Protein AF-A0A0D2MVU2-F1 (afdb_monomer_lite)

Radius of gyration: 25.1 Å; chains: 1; bounding box: 43×48×65 Å

pLDDT: mean 81.67, std 19.78, range [35.0, 97.88]

Sequence (110 aa):
MGLVVFYSLTPNGEIDLTSLHASCPTLKGEKWSATKWIHVSGFRQNADHQKAKWKGCADQNEYCGAWAATGECEKNPGYMRLNCRLACKLCSPAAAGAVAGAPSEPSKEL

Secondary structure (DSSP, 8-state):
-------SB-TTS-B-GGG---PPP-SSS----------SS-TTSTTTHHHHS-SSS-BSSTTHHHHHHTTHHHHSHHHHHHHBTTTTTS--GGGGS-----PPPP----

Organism: NCBI:txid145388

Structure (mmCIF, N/CA/C/O backbone):
data_AF-A0A0D2MVU2-F1
#
_entry.id   AF-A0A0D2MVU2-F1
#
loop_
_atom_site.group_PDB
_atom_site.id
_atom_site.type_symbol
_atom_site.label_atom_id
_atom_site.label_alt_id
_atom_site.label_comp_id
_atom_site.label_asym_id
_atom_site.label_entity_id
_atom_site.label_seq_id
_atom_site.pdbx_PDB_ins_code
_atom_site.Cartn_x
_atom_site.Cartn_y
_atom_site.Cartn_z
_atom_site.occupancy
_atom_site.B_iso_or_equiv
_atom_site.auth_seq_id
_atom_site.auth_comp_id
_atom_site.auth_asym_id
_atom_site.auth_atom_id
_atom_site.pdbx_PDB_model_num
ATOM 1 N N . MET A 1 1 ? -20.239 14.941 14.935 1.00 76.81 1 MET A N 1
ATOM 2 C CA . MET A 1 1 ? -19.365 13.935 14.296 1.00 76.81 1 MET A CA 1
ATOM 3 C C . MET A 1 1 ? -18.098 14.653 13.854 1.00 76.81 1 MET A C 1
ATOM 5 O O . MET A 1 1 ? -18.221 15.589 13.078 1.00 76.81 1 MET A O 1
ATOM 9 N N . GLY A 1 2 ? -16.930 14.318 14.403 1.00 89.94 2 GLY A N 1
ATOM 10 C CA . GLY A 1 2 ? -15.652 14.937 14.020 1.00 89.94 2 GLY A CA 1
ATOM 11 C C . GLY A 1 2 ? -14.785 13.958 13.231 1.00 89.94 2 GLY A C 1
ATOM 12 O O . GLY A 1 2 ? -14.874 12.754 13.466 1.00 89.94 2 GLY A O 1
ATOM 13 N N . LEU A 1 3 ? -13.962 14.469 12.313 1.00 95.06 3 LEU A N 1
ATOM 14 C CA . LEU A 1 3 ? -12.931 13.701 11.615 1.00 95.06 3 LEU A CA 1
ATOM 15 C C . LEU A 1 3 ? -11.562 14.121 12.155 1.00 95.06 3 LEU A C 1
ATOM 17 O O . LEU A 1 3 ? -11.262 15.310 12.212 1.00 95.06 3 LEU A O 1
ATOM 21 N N . VAL A 1 4 ? -10.736 13.144 12.515 1.00 96.06 4 VAL A N 1
ATOM 22 C CA . VAL A 1 4 ? -9.320 13.351 12.825 1.00 96.06 4 VAL A CA 1
ATOM 23 C C . VAL A 1 4 ? -8.516 12.684 11.718 1.00 96.06 4 VAL A C 1
ATOM 25 O O . VAL A 1 4 ? -8.726 11.506 11.433 1.00 96.06 4 VAL A O 1
ATOM 28 N N . VAL A 1 5 ? -7.618 13.442 11.090 1.00 96.38 5 VAL A N 1
ATOM 29 C CA . VAL A 1 5 ? -6.652 12.932 10.112 1.00 96.38 5 VAL A CA 1
ATOM 30 C C . VAL A 1 5 ? -5.264 13.051 10.729 1.00 96.38 5 VAL A C 1
ATOM 32 O O . VAL A 1 5 ? -4.896 14.119 11.209 1.00 96.38 5 VAL A O 1
ATOM 35 N N . PHE A 1 6 ? -4.508 11.960 10.715 1.00 96.62 6 PHE A N 1
ATOM 36 C CA . PHE A 1 6 ? -3.106 11.912 11.122 1.00 96.62 6 PHE A CA 1
ATOM 37 C C . PHE A 1 6 ? -2.325 11.083 10.096 1.00 96.62 6 PHE A C 1
ATOM 39 O O . PHE A 1 6 ? -2.909 10.265 9.380 1.00 96.62 6 PHE A O 1
ATOM 46 N N . TYR A 1 7 ? -1.015 11.300 10.009 1.00 97.25 7 TYR A N 1
ATOM 47 C CA . TYR A 1 7 ? -0.137 10.598 9.073 1.00 97.25 7 TYR A CA 1
ATOM 48 C C . TYR A 1 7 ? 0.762 9.645 9.844 1.00 97.25 7 TYR A C 1
ATOM 50 O O . TYR A 1 7 ? 1.400 10.055 10.793 1.00 97.25 7 TYR A O 1
ATOM 58 N N . SER A 1 8 ? 0.850 8.381 9.437 1.00 96.44 8 SER A N 1
ATOM 59 C CA . SER A 1 8 ? 1.770 7.423 10.077 1.00 96.44 8 SER A CA 1
ATOM 60 C C . SER A 1 8 ? 3.198 7.491 9.526 1.00 96.44 8 SER A C 1
ATOM 62 O O . SER A 1 8 ? 4.074 6.775 10.007 1.00 96.44 8 SER A O 1
ATOM 64 N N . LEU A 1 9 ? 3.419 8.304 8.490 1.00 96.50 9 LEU A N 1
ATOM 65 C CA . LEU A 1 9 ? 4.685 8.435 7.781 1.00 96.50 9 LEU A CA 1
ATOM 66 C C . LEU A 1 9 ? 5.092 9.908 7.703 1.00 96.50 9 LEU A C 1
ATOM 68 O O . LEU A 1 9 ? 4.239 10.779 7.515 1.00 96.50 9 LEU A O 1
ATOM 72 N N . THR A 1 10 ? 6.394 10.170 7.775 1.00 95.38 10 THR A N 1
ATOM 73 C CA . THR A 1 10 ? 6.971 11.480 7.458 1.00 95.38 10 THR A CA 1
ATOM 74 C C . THR A 1 10 ? 6.880 11.757 5.948 1.00 95.38 10 THR A C 1
ATOM 76 O O . THR A 1 10 ? 6.666 10.830 5.160 1.00 95.38 10 THR A O 1
ATOM 79 N N . PRO A 1 11 ? 7.102 13.005 5.489 1.00 95.25 11 PRO A N 1
ATOM 80 C CA . PRO A 1 11 ? 7.171 13.310 4.056 1.00 95.25 11 PRO A CA 1
ATOM 81 C C . PRO A 1 11 ? 8.228 12.496 3.290 1.00 95.25 11 PRO A C 1
ATOM 83 O O . PRO A 1 11 ? 8.099 12.314 2.084 1.00 95.25 11 PRO A O 1
ATOM 86 N N . ASN A 1 12 ? 9.242 11.976 3.993 1.00 94.56 12 ASN A N 1
ATOM 87 C CA . ASN A 1 12 ? 10.293 11.129 3.428 1.00 94.56 12 ASN A CA 1
ATOM 88 C C . ASN A 1 12 ? 9.891 9.643 3.341 1.00 94.56 12 ASN A C 1
ATOM 90 O O . ASN A 1 12 ? 10.649 8.835 2.813 1.00 94.56 12 ASN A O 1
ATOM 94 N N . GLY A 1 13 ? 8.715 9.267 3.857 1.00 92.38 13 GLY A N 1
ATOM 95 C CA . GLY A 1 13 ? 8.220 7.889 3.861 1.00 92.38 13 GLY A CA 1
ATOM 96 C C . GLY A 1 13 ? 8.713 7.030 5.030 1.00 92.38 13 GLY A C 1
ATOM 97 O O . GLY A 1 13 ? 8.468 5.825 5.035 1.00 92.38 13 GLY A O 1
ATOM 98 N N . GLU A 1 14 ? 9.378 7.622 6.022 1.00 95.19 14 GLU A N 1
ATOM 99 C CA . GLU A 1 14 ? 9.787 6.925 7.247 1.00 95.19 14 GLU A CA 1
ATOM 100 C C . GLU A 1 14 ? 8.627 6.838 8.242 1.00 95.19 14 GLU A C 1
ATOM 102 O O . GLU A 1 14 ? 7.777 7.727 8.281 1.00 95.19 14 GLU A O 1
ATOM 107 N N . ILE A 1 15 ? 8.593 5.783 9.065 1.00 95.75 15 ILE A N 1
ATOM 108 C CA . ILE A 1 15 ? 7.583 5.629 10.121 1.00 95.75 15 ILE A CA 1
ATOM 109 C C . ILE A 1 15 ? 7.729 6.768 11.128 1.00 95.75 15 ILE A C 1
ATOM 111 O O . ILE A 1 15 ? 8.782 6.941 11.739 1.00 95.75 15 ILE A O 1
ATOM 115 N N . ASP A 1 16 ? 6.644 7.504 11.338 1.00 96.94 16 ASP A N 1
ATOM 116 C CA . ASP A 1 16 ? 6.596 8.563 12.333 1.00 96.94 16 ASP A CA 1
ATOM 117 C C . ASP A 1 16 ? 6.172 8.006 13.701 1.00 96.94 16 ASP A C 1
ATOM 119 O O . ASP A 1 16 ? 4.996 7.732 13.953 1.00 96.94 16 ASP A O 1
ATOM 123 N N . LEU A 1 17 ? 7.141 7.857 14.609 1.00 96.62 17 LEU A N 1
ATOM 124 C CA . LEU A 1 17 ? 6.902 7.383 15.977 1.00 96.62 17 LEU A CA 1
ATOM 125 C C . LEU A 1 17 ? 6.072 8.368 16.816 1.00 96.62 17 LEU A C 1
ATOM 127 O O . LEU A 1 17 ? 5.454 7.954 17.798 1.00 96.62 17 LEU A O 1
ATOM 131 N N . THR A 1 18 ? 6.021 9.652 16.439 1.00 96.62 18 THR A N 1
ATOM 132 C CA . THR A 1 18 ? 5.218 10.661 17.154 1.00 96.62 18 THR A CA 1
ATOM 133 C C . THR A 1 18 ? 3.722 10.513 16.888 1.00 96.62 18 THR A C 1
ATOM 135 O O . THR A 1 18 ? 2.901 10.994 17.666 1.00 96.62 18 THR A O 1
ATOM 138 N N . SER A 1 19 ? 3.364 9.754 15.851 1.00 96.88 19 SER A N 1
ATOM 139 C CA . SER A 1 19 ? 1.984 9.447 15.486 1.00 96.88 19 SER A CA 1
ATOM 140 C C . SER A 1 19 ? 1.400 8.238 16.230 1.00 96.88 19 SER A C 1
ATOM 142 O O . SER A 1 19 ? 0.321 7.745 15.879 1.00 96.88 19 SER A O 1
ATOM 144 N N . LEU A 1 20 ? 2.077 7.753 17.280 1.00 96.81 20 LEU A N 1
ATOM 145 C CA . LEU A 1 20 ? 1.536 6.737 18.179 1.00 96.81 20 LEU A CA 1
ATOM 146 C C . LEU A 1 20 ? 0.268 7.264 18.863 1.00 96.81 20 LEU A C 1
ATOM 148 O O . LEU A 1 20 ? 0.287 8.259 19.584 1.00 96.81 20 LEU A O 1
ATOM 152 N N . HIS A 1 21 ? -0.843 6.568 18.655 1.00 96.44 21 HIS A N 1
ATOM 153 C CA . HIS A 1 21 ? -2.142 6.968 19.172 1.00 96.44 21 HIS A CA 1
ATOM 154 C C . HIS A 1 21 ? -2.947 5.738 19.578 1.00 96.44 21 HIS A C 1
ATOM 156 O O . HIS A 1 21 ? -2.790 4.643 19.039 1.00 96.44 21 HIS A O 1
ATOM 162 N N . ALA A 1 22 ? -3.844 5.936 20.533 1.00 94.38 22 ALA A N 1
ATOM 163 C CA . ALA A 1 22 ? -4.798 4.933 20.963 1.00 94.38 22 ALA A CA 1
ATOM 164 C C . ALA A 1 22 ? -6.105 5.619 21.357 1.00 94.38 22 ALA A C 1
ATOM 166 O O . ALA A 1 22 ? -6.160 6.830 21.583 1.00 94.38 22 ALA A O 1
ATOM 167 N N . SER A 1 23 ? -7.172 4.834 21.467 1.00 93.50 23 SER A N 1
ATOM 168 C CA . SER A 1 23 ? -8.384 5.313 22.117 1.00 93.50 23 SER A CA 1
ATOM 169 C C . SER A 1 23 ? -8.281 5.084 23.618 1.00 93.50 23 SER A C 1
ATOM 171 O O . SER A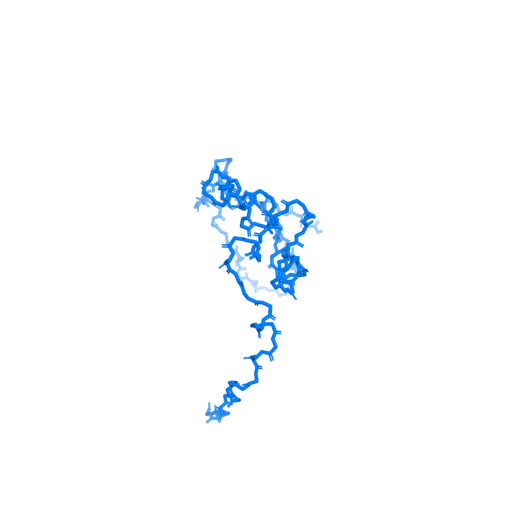 1 23 ? -8.075 3.954 24.053 1.00 93.50 23 SER A O 1
ATOM 173 N N . CYS A 1 24 ? -8.529 6.126 24.411 1.00 96.12 24 CYS A N 1
ATOM 174 C CA . CYS A 1 24 ? -8.787 5.956 25.838 1.00 96.12 24 CYS A CA 1
ATOM 175 C C . CYS A 1 24 ? -10.063 5.119 26.080 1.00 96.12 24 CYS A C 1
ATOM 177 O O . CYS A 1 24 ? -10.949 5.095 25.211 1.00 96.12 24 CYS A O 1
ATOM 179 N N . PRO A 1 25 ? -10.183 4.472 27.256 1.00 97.00 25 PRO A N 1
ATOM 180 C CA . PRO A 1 25 ? -11.389 3.755 27.656 1.00 97.00 25 PRO A CA 1
ATOM 181 C C . PRO A 1 25 ? -12.629 4.656 27.698 1.00 97.00 25 PRO A C 1
ATOM 183 O O . PRO A 1 25 ? -12.553 5.829 28.067 1.00 97.00 25 PRO A O 1
ATOM 186 N N . THR A 1 26 ? -13.790 4.087 27.376 1.00 96.06 26 THR A N 1
ATOM 187 C CA . THR A 1 26 ? -15.080 4.771 27.533 1.00 96.06 26 THR A CA 1
ATOM 188 C C . THR A 1 26 ? -15.560 4.588 28.970 1.00 96.06 26 THR A C 1
ATOM 190 O O . THR A 1 26 ? -15.935 3.487 29.355 1.00 96.06 26 THR A O 1
ATOM 193 N N . LEU A 1 27 ? -15.535 5.653 29.779 1.00 96.50 27 LEU A N 1
ATOM 194 C CA . LEU A 1 27 ? -15.892 5.577 31.206 1.00 96.50 27 LEU A CA 1
ATOM 195 C C . LEU A 1 27 ? -17.407 5.443 31.451 1.00 96.50 27 LEU A C 1
ATOM 197 O O . LEU A 1 27 ? -17.820 4.976 32.509 1.00 96.50 27 LEU A O 1
ATOM 201 N N . LYS A 1 28 ? -18.242 5.863 30.491 1.00 97.62 28 LYS A N 1
ATOM 202 C CA . LYS A 1 28 ? -19.707 5.742 30.537 1.00 97.62 28 LYS A CA 1
ATOM 203 C C . LYS A 1 28 ? -20.296 5.837 29.124 1.00 97.62 28 LYS A C 1
ATOM 205 O O . LYS A 1 28 ? -19.902 6.724 28.372 1.00 97.62 28 LYS A O 1
ATOM 210 N N . GLY A 1 29 ? -21.274 4.989 28.799 1.00 96.50 29 GLY A N 1
ATOM 211 C CA . GLY A 1 29 ? -21.992 5.016 27.516 1.00 96.50 29 GLY A CA 1
ATOM 212 C C . GLY A 1 29 ? -21.241 4.339 26.364 1.00 96.50 29 GLY A C 1
ATOM 213 O O . GLY A 1 29 ? -20.423 3.452 26.592 1.00 96.50 29 GLY A O 1
ATOM 214 N N . GLU A 1 30 ? -21.530 4.761 25.131 1.00 95.31 30 GLU A N 1
ATOM 215 C CA . GLU A 1 30 ? -20.969 4.187 23.901 1.00 95.31 30 GLU A CA 1
ATOM 216 C C . GLU A 1 30 ? -20.131 5.206 23.121 1.00 95.31 30 GLU A C 1
ATOM 218 O O . GLU A 1 30 ? -20.489 6.381 23.012 1.00 95.31 30 GLU A O 1
ATOM 223 N N . LYS A 1 31 ? -19.030 4.735 22.524 1.00 94.75 31 LYS A N 1
ATOM 224 C CA . LYS A 1 31 ? -18.182 5.515 21.618 1.00 94.75 31 LYS A CA 1
ATOM 225 C C . LYS A 1 31 ? -18.145 4.847 20.244 1.00 94.75 31 LYS A C 1
ATOM 227 O O . LYS A 1 31 ? -17.580 3.769 20.096 1.00 94.75 31 LYS A O 1
ATOM 232 N N . TRP A 1 32 ? -18.690 5.525 19.237 1.00 96.06 32 TRP A N 1
ATOM 233 C CA . TRP A 1 32 ? -18.687 5.073 17.844 1.00 96.06 32 TRP A CA 1
ATOM 234 C C . TRP A 1 32 ? -17.590 5.785 17.044 1.00 96.06 32 TRP A C 1
ATOM 236 O O . TRP A 1 32 ? -17.487 7.012 17.073 1.00 96.06 32 TRP A O 1
ATOM 246 N N . SER A 1 33 ? -16.768 5.024 16.319 1.00 95.50 33 SER A N 1
ATOM 247 C CA . SER A 1 33 ? -15.708 5.551 15.450 1.00 95.50 33 SER A CA 1
ATOM 248 C C . SER A 1 33 ? -15.588 4.733 14.169 1.00 95.50 33 SER A C 1
ATOM 250 O O . SER A 1 33 ? -15.728 3.513 14.207 1.00 95.50 33 SER A O 1
ATOM 252 N N . ALA A 1 34 ? -15.269 5.391 13.056 1.00 95.38 34 ALA A N 1
ATOM 253 C CA . ALA A 1 34 ? -14.972 4.741 11.785 1.00 95.38 34 ALA A CA 1
ATOM 254 C C . ALA A 1 34 ? -13.561 5.133 11.325 1.00 95.38 34 ALA A C 1
ATOM 256 O O . ALA A 1 34 ? -13.282 6.315 11.128 1.00 95.38 34 ALA A O 1
ATOM 257 N N . THR A 1 35 ? -12.683 4.144 11.147 1.00 95.06 35 THR A N 1
ATOM 258 C CA . THR A 1 35 ? -11.287 4.360 10.738 1.00 95.06 35 THR A CA 1
ATOM 259 C C . THR A 1 35 ? -11.115 4.043 9.260 1.00 95.06 35 THR A C 1
ATOM 261 O O . THR A 1 35 ? -11.433 2.939 8.812 1.00 95.06 35 THR A O 1
ATOM 264 N N . LYS A 1 36 ? -10.571 4.996 8.496 1.00 95.62 36 LYS A N 1
ATOM 265 C CA . LYS A 1 36 ? -10.180 4.785 7.101 1.00 95.62 36 LYS A CA 1
ATOM 266 C C . LYS A 1 36 ? -8.662 4.818 6.980 1.00 95.62 36 LYS A C 1
ATOM 268 O O . LYS A 1 36 ? -8.052 5.864 7.155 1.00 95.62 36 LYS A O 1
ATOM 273 N N . TRP A 1 37 ? -8.077 3.682 6.619 1.00 94.12 37 TRP A N 1
ATOM 274 C CA . TRP A 1 37 ? -6.657 3.587 6.294 1.00 94.12 37 TRP A CA 1
ATOM 275 C C . TRP A 1 37 ? -6.429 3.952 4.826 1.00 94.12 37 TRP A C 1
ATOM 277 O O . TRP A 1 37 ? -7.116 3.441 3.935 1.00 94.12 37 TRP A O 1
ATOM 287 N N . ILE A 1 38 ? -5.485 4.861 4.586 1.00 92.88 38 ILE A N 1
ATOM 288 C CA . ILE A 1 38 ? -5.083 5.319 3.255 1.00 92.88 38 ILE A CA 1
ATOM 289 C C . ILE A 1 38 ? -3.631 4.895 3.061 1.00 92.88 38 ILE A C 1
ATOM 291 O O . ILE A 1 38 ? -2.761 5.261 3.844 1.00 92.88 38 ILE A O 1
ATOM 295 N N . HIS A 1 39 ? -3.381 4.096 2.029 1.00 89.69 39 HIS A N 1
ATOM 296 C CA . HIS A 1 39 ? -2.050 3.601 1.699 1.00 89.69 39 HIS A CA 1
ATOM 297 C C . HIS A 1 39 ? -1.418 4.478 0.617 1.00 89.69 39 HIS A C 1
ATOM 299 O O . HIS A 1 39 ? -2.117 4.981 -0.261 1.00 89.69 39 HIS A O 1
ATOM 305 N N . VAL A 1 40 ? -0.089 4.607 0.650 1.00 89.50 40 VAL A N 1
ATOM 306 C CA . VAL A 1 40 ? 0.692 5.305 -0.390 1.00 89.50 40 VAL A CA 1
ATOM 307 C C . VAL A 1 40 ? 0.646 4.590 -1.747 1.00 89.50 40 VAL A C 1
ATOM 309 O O . VAL A 1 40 ? 0.912 5.192 -2.781 1.00 89.50 40 VAL A O 1
ATOM 312 N N . SER A 1 41 ? 0.292 3.303 -1.752 1.00 83.88 41 SER A N 1
ATOM 313 C CA . SER A 1 41 ? 0.128 2.471 -2.941 1.00 83.88 41 SER A CA 1
ATOM 314 C C . SER A 1 41 ? -1.161 1.647 -2.861 1.00 83.88 41 SER A C 1
ATOM 316 O O . SER A 1 41 ? -1.834 1.589 -1.830 1.00 83.88 41 SER A O 1
ATOM 318 N N . GLY A 1 42 ? -1.551 1.022 -3.972 1.00 80.62 42 GLY A N 1
ATOM 319 C CA . GLY A 1 42 ? -2.794 0.261 -4.058 1.00 80.62 42 GLY A CA 1
ATOM 320 C C . GLY A 1 42 ? -2.848 -0.927 -3.092 1.00 80.62 42 GLY A C 1
ATOM 321 O O . GLY A 1 42 ? -2.211 -1.949 -3.325 1.00 80.62 42 GLY A O 1
ATOM 322 N N . PHE A 1 43 ? -3.705 -0.841 -2.070 1.00 70.31 43 PHE A N 1
ATOM 323 C CA . PHE A 1 43 ? -3.880 -1.870 -1.030 1.00 70.31 43 PHE A CA 1
ATOM 324 C C . PHE A 1 43 ? -4.376 -3.235 -1.557 1.00 70.31 43 PHE A C 1
ATOM 326 O O . PHE A 1 43 ? -4.209 -4.257 -0.901 1.00 70.31 43 PHE A O 1
ATOM 333 N N . ARG A 1 44 ? -4.987 -3.276 -2.752 1.00 64.00 44 ARG A N 1
ATOM 334 C CA . ARG A 1 44 ? -5.582 -4.490 -3.358 1.00 64.00 44 ARG A CA 1
ATOM 335 C C . ARG A 1 44 ? -5.238 -4.689 -4.835 1.00 64.00 44 ARG A C 1
ATOM 337 O O . ARG A 1 44 ? -6.027 -5.252 -5.581 1.00 64.00 44 ARG A O 1
ATOM 344 N N . GLN A 1 45 ? -4.080 -4.220 -5.290 1.00 58.44 45 GLN A N 1
ATOM 345 C CA . GLN A 1 45 ? -3.742 -4.296 -6.720 1.00 58.44 45 GLN A CA 1
ATOM 346 C C . GLN A 1 45 ? -2.861 -5.498 -7.090 1.00 58.44 45 GLN A C 1
ATOM 348 O O . GLN A 1 45 ? -2.769 -5.834 -8.267 1.00 58.44 45 GLN A O 1
ATOM 353 N N . ASN A 1 46 ? -2.300 -6.211 -6.107 1.00 56.34 46 ASN A N 1
ATOM 354 C CA . ASN A 1 46 ? -1.362 -7.308 -6.372 1.00 56.34 46 ASN A CA 1
ATOM 355 C C . ASN A 1 46 ? -1.941 -8.725 -6.231 1.00 56.34 46 ASN A C 1
ATOM 357 O O . ASN A 1 46 ? -1.249 -9.679 -6.564 1.00 56.34 46 ASN A O 1
ATOM 361 N N . ALA A 1 47 ? -3.195 -8.896 -5.801 1.00 57.81 47 ALA A N 1
ATOM 362 C CA . ALA A 1 47 ? -3.814 -10.227 -5.734 1.00 57.81 47 ALA A CA 1
ATOM 363 C C . ALA A 1 47 ? -4.551 -10.613 -7.033 1.00 57.81 47 ALA A C 1
ATOM 365 O O . ALA A 1 47 ? -4.441 -11.755 -7.478 1.00 57.81 47 ALA A O 1
ATOM 366 N N . ASP A 1 48 ? -5.221 -9.656 -7.688 1.00 57.34 48 ASP A N 1
ATOM 367 C CA . ASP A 1 48 ? -6.092 -9.950 -8.838 1.00 57.34 48 ASP A CA 1
ATOM 368 C C . ASP A 1 48 ? -5.491 -9.523 -10.192 1.00 57.34 48 ASP A C 1
ATOM 370 O O . ASP A 1 48 ? -5.650 -10.232 -11.187 1.00 57.34 48 ASP A O 1
ATOM 374 N N . HIS A 1 49 ? -4.690 -8.450 -10.255 1.00 55.38 49 HIS A N 1
ATOM 375 C CA . HIS A 1 49 ? -4.024 -8.049 -11.508 1.00 55.38 49 HIS A CA 1
ATOM 376 C C . HIS A 1 49 ? -2.712 -8.794 -11.785 1.00 55.38 49 HIS A C 1
ATOM 378 O O . HIS A 1 49 ? -2.316 -8.921 -12.945 1.00 55.38 49 HIS A O 1
ATOM 384 N N . GLN A 1 50 ? -2.053 -9.354 -10.764 1.00 54.81 50 GLN A N 1
ATOM 385 C CA . GLN A 1 50 ? -0.877 -10.205 -10.987 1.00 54.81 50 GLN A CA 1
ATOM 386 C C . GLN A 1 50 ? -1.243 -11.652 -11.337 1.00 54.81 50 GLN A C 1
ATOM 388 O O . GLN A 1 50 ? -0.478 -12.316 -12.035 1.00 54.81 50 GLN A O 1
ATOM 393 N N . LYS A 1 51 ? -2.443 -12.127 -10.967 1.00 52.94 51 LYS A N 1
ATOM 394 C CA . LYS A 1 51 ? -2.937 -13.448 -11.390 1.00 52.94 51 LYS A CA 1
ATOM 395 C C . LYS A 1 51 ? -3.523 -13.476 -12.802 1.00 52.94 51 LYS A C 1
ATOM 397 O O . LYS A 1 51 ? -3.576 -14.550 -13.393 1.00 52.94 51 LYS A O 1
ATOM 402 N N . ALA A 1 52 ? -3.948 -12.341 -13.361 1.00 54.97 52 ALA A N 1
ATOM 403 C CA . ALA A 1 52 ? -4.565 -12.302 -14.691 1.00 54.97 52 ALA A CA 1
ATOM 404 C C . ALA A 1 52 ? -3.563 -12.113 -15.848 1.00 54.97 52 ALA A C 1
ATOM 406 O O . ALA A 1 52 ? -3.811 -12.605 -16.945 1.00 54.97 52 ALA A O 1
ATOM 407 N N . LYS A 1 53 ? -2.407 -11.467 -15.626 1.00 54.97 53 LYS A N 1
ATOM 408 C CA . LYS A 1 53 ? -1.402 -11.255 -16.693 1.00 54.97 53 LYS A CA 1
ATOM 409 C C . LYS A 1 53 ? -0.497 -12.477 -16.938 1.00 54.97 53 LYS A C 1
ATOM 411 O O . LYS A 1 53 ? 0.212 -12.541 -17.940 1.00 54.97 53 LYS A O 1
ATOM 416 N N . TRP A 1 54 ? -0.516 -13.456 -16.033 1.00 57.16 54 TRP A N 1
ATOM 417 C CA . TRP A 1 54 ? 0.350 -14.637 -16.070 1.00 57.16 54 TRP A CA 1
ATOM 418 C C . TRP A 1 54 ? -0.444 -15.939 -15.914 1.00 57.16 54 TRP A C 1
ATOM 420 O O . TRP A 1 54 ? -0.177 -16.747 -15.033 1.00 57.16 54 TRP A O 1
ATOM 430 N N . LYS A 1 55 ? -1.442 -16.176 -16.767 1.00 56.72 55 LYS A N 1
ATOM 431 C CA . LYS A 1 55 ? -2.118 -17.487 -16.827 1.00 56.72 55 LYS A CA 1
ATOM 432 C C . LYS A 1 55 ? -1.536 -18.444 -17.873 1.00 56.72 55 LYS A C 1
ATOM 434 O O . LYS A 1 55 ? -2.232 -19.331 -18.346 1.00 56.72 55 LYS A O 1
ATOM 439 N N . GLY A 1 56 ? -0.261 -18.307 -18.229 1.00 70.50 56 GLY A N 1
ATOM 440 C CA . GLY A 1 56 ? 0.374 -19.266 -19.132 1.00 70.50 56 GLY A CA 1
ATOM 441 C C . GLY A 1 56 ? 1.800 -18.906 -19.503 1.00 70.50 56 GLY A C 1
ATOM 442 O O . GLY A 1 56 ? 2.207 -17.752 -19.396 1.00 70.50 56 GLY A O 1
ATOM 443 N N . CYS A 1 57 ? 2.575 -19.896 -19.928 1.00 84.25 57 CYS A N 1
ATOM 444 C CA . CYS A 1 57 ? 3.852 -19.656 -20.580 1.00 84.25 57 CYS A CA 1
ATOM 445 C C . CYS A 1 57 ? 3.605 -19.317 -22.052 1.00 84.25 57 CYS A C 1
ATOM 447 O O . CYS A 1 57 ? 3.355 -20.217 -22.849 1.00 84.25 57 CYS A O 1
ATOM 449 N N . ALA A 1 58 ? 3.625 -18.032 -22.393 1.00 87.88 58 ALA A N 1
ATOM 450 C CA . ALA A 1 58 ? 3.403 -17.569 -23.755 1.00 87.88 58 ALA A CA 1
ATOM 451 C C . ALA A 1 58 ? 4.231 -16.315 -24.036 1.00 87.88 58 ALA A C 1
ATOM 453 O O . ALA A 1 58 ? 4.533 -15.538 -23.122 1.00 87.88 58 ALA A O 1
ATOM 454 N N . ASP A 1 59 ? 4.554 -16.131 -25.309 1.00 91.25 59 ASP A N 1
ATOM 455 C CA . ASP A 1 59 ? 5.094 -14.888 -25.835 1.00 91.25 59 ASP A CA 1
ATOM 456 C C . ASP A 1 59 ? 3.942 -13.916 -26.131 1.00 91.25 59 ASP A C 1
ATOM 458 O O . ASP A 1 59 ? 2.880 -14.305 -26.611 1.00 91.25 59 ASP A O 1
ATOM 462 N N . GLN A 1 60 ? 4.138 -12.644 -25.798 1.00 89.94 60 GLN A N 1
ATOM 463 C CA . GLN A 1 60 ? 3.161 -11.560 -25.937 1.00 89.94 60 GLN A CA 1
ATOM 464 C C . GLN A 1 60 ? 3.410 -10.718 -27.193 1.00 89.94 60 GLN A C 1
ATOM 466 O O . GLN A 1 60 ? 2.693 -9.749 -27.435 1.00 89.94 60 GLN A O 1
ATOM 471 N N . ASN A 1 61 ? 4.437 -11.060 -27.971 1.00 92.19 61 ASN A N 1
ATOM 472 C CA . ASN A 1 61 ? 4.801 -10.369 -29.195 1.00 92.19 61 ASN A CA 1
ATOM 473 C C . ASN A 1 61 ? 5.253 -11.385 -30.255 1.00 92.19 61 ASN A C 1
ATOM 475 O O . ASN A 1 61 ? 5.980 -12.330 -29.952 1.00 92.19 61 ASN A O 1
ATOM 479 N N . GLU A 1 62 ? 4.839 -11.175 -31.500 1.00 95.75 62 GLU A N 1
ATOM 480 C CA . GLU A 1 62 ? 5.203 -12.016 -32.646 1.00 95.75 62 GLU A CA 1
ATOM 481 C C . GLU A 1 62 ? 6.720 -12.050 -32.922 1.00 95.75 62 GLU A C 1
ATOM 483 O O . GLU A 1 62 ? 7.247 -13.064 -33.375 1.00 95.75 62 GLU A O 1
ATOM 488 N N . TYR A 1 63 ? 7.449 -10.985 -32.570 1.00 96.50 63 TYR A N 1
ATOM 489 C CA . TYR A 1 63 ? 8.897 -10.870 -32.769 1.00 96.50 63 TYR A CA 1
ATOM 490 C C . TYR A 1 63 ? 9.732 -11.503 -31.647 1.00 96.50 63 TYR A C 1
ATOM 492 O O . TYR A 1 63 ? 10.959 -11.528 -31.751 1.00 96.50 63 TYR A O 1
ATOM 500 N N . CYS A 1 64 ? 9.114 -12.053 -30.593 1.00 96.31 64 CYS A N 1
ATOM 501 C CA . CYS A 1 64 ? 9.839 -12.641 -29.460 1.00 96.31 64 CYS A CA 1
ATOM 502 C C . CYS A 1 64 ? 10.861 -13.707 -29.890 1.00 96.31 64 CYS A C 1
ATOM 504 O O . CYS A 1 64 ? 11.971 -13.737 -29.359 1.00 96.31 64 CYS A O 1
ATOM 506 N N . GLY A 1 65 ? 10.524 -14.542 -30.881 1.00 96.19 65 GLY A N 1
ATOM 507 C CA . GLY A 1 65 ? 11.446 -15.544 -31.422 1.00 96.19 65 GLY A CA 1
ATOM 508 C C . GLY A 1 65 ? 12.663 -14.927 -32.120 1.00 96.19 65 GLY A C 1
ATOM 509 O O . GLY A 1 65 ? 13.790 -15.361 -31.890 1.00 96.19 65 GLY A O 1
ATOM 510 N N . ALA A 1 66 ? 12.451 -13.878 -32.922 1.00 97.75 66 ALA A N 1
ATOM 511 C CA . ALA A 1 66 ? 13.528 -13.173 -33.615 1.00 97.75 66 ALA A CA 1
ATOM 512 C C . ALA A 1 66 ? 14.459 -12.463 -32.623 1.00 97.75 66 ALA A C 1
ATOM 514 O O . ALA A 1 66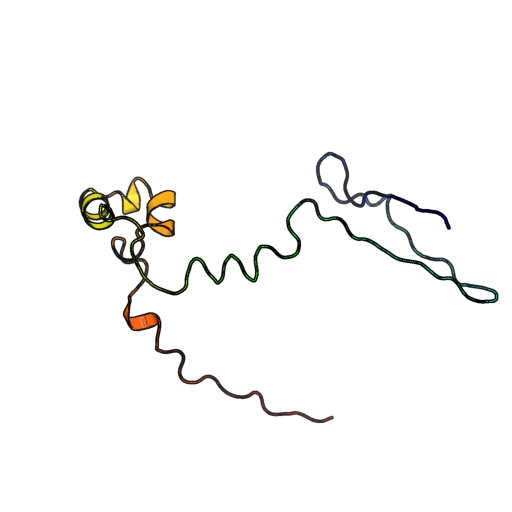 ? 15.676 -12.605 -32.705 1.00 97.75 66 ALA A O 1
ATOM 515 N N . TRP A 1 67 ? 13.892 -11.770 -31.636 1.00 97.88 67 TRP A N 1
ATOM 516 C CA . TRP A 1 67 ? 14.651 -11.086 -30.591 1.00 97.88 67 TRP A CA 1
ATOM 517 C C . TRP A 1 67 ? 15.442 -12.050 -29.706 1.00 97.88 67 TRP A C 1
ATOM 519 O O . TRP A 1 67 ? 16.610 -11.806 -29.399 1.00 97.88 67 TRP A O 1
ATOM 529 N N . ALA A 1 68 ? 14.850 -13.186 -29.334 1.00 97.38 68 ALA A N 1
ATOM 530 C CA . ALA A 1 68 ? 15.578 -14.225 -28.614 1.00 97.38 68 ALA A CA 1
ATOM 531 C C . ALA A 1 68 ? 16.748 -14.773 -29.449 1.00 97.38 68 ALA A C 1
ATOM 533 O O . ALA A 1 68 ? 17.849 -14.922 -28.923 1.00 97.38 68 ALA A O 1
ATOM 534 N N . ALA A 1 69 ? 16.554 -14.991 -30.756 1.00 97.12 69 ALA A N 1
ATOM 535 C CA . ALA A 1 69 ? 17.621 -15.430 -31.658 1.00 97.12 69 ALA A CA 1
ATOM 536 C C . ALA A 1 69 ? 18.763 -14.403 -31.790 1.00 97.12 69 ALA A C 1
ATOM 538 O O . ALA A 1 69 ? 19.912 -14.788 -31.995 1.00 97.12 69 ALA A O 1
ATOM 539 N N . THR A 1 70 ? 18.479 -13.107 -31.624 1.00 97.62 70 THR A N 1
ATOM 540 C CA . THR A 1 70 ? 19.494 -12.038 -31.621 1.00 97.62 70 THR A CA 1
ATOM 541 C C . THR A 1 70 ? 20.129 -11.776 -30.244 1.00 97.62 70 THR A C 1
ATOM 543 O O . THR A 1 70 ? 20.971 -10.874 -30.116 1.00 97.62 70 THR A O 1
ATOM 546 N N . GLY A 1 71 ? 19.762 -12.553 -29.218 1.00 97.19 71 GLY A N 1
ATOM 547 C CA . GLY A 1 71 ? 20.310 -12.459 -27.858 1.00 97.19 71 GLY A CA 1
ATOM 548 C C . GLY A 1 71 ? 19.666 -11.380 -26.982 1.00 97.19 71 GLY A C 1
ATOM 549 O O . GLY A 1 71 ? 20.306 -10.849 -26.074 1.00 97.19 71 GLY A O 1
ATOM 550 N N . GLU A 1 72 ? 18.413 -11.001 -27.251 1.00 97.75 72 GLU A N 1
ATOM 551 C CA . GLU A 1 72 ? 17.699 -10.008 -26.433 1.00 97.75 72 GLU A CA 1
ATOM 552 C C . GLU A 1 72 ? 17.358 -10.527 -25.032 1.00 97.75 72 GLU A C 1
ATOM 554 O O . GLU A 1 72 ? 17.126 -9.732 -24.124 1.00 97.75 72 GLU A O 1
ATOM 559 N N . CYS A 1 73 ? 17.363 -11.844 -24.814 1.00 96.75 73 CYS A N 1
ATOM 560 C CA . CYS A 1 73 ? 17.157 -12.417 -23.484 1.00 96.75 73 CYS A CA 1
ATOM 561 C C . CYS A 1 73 ? 18.230 -11.944 -22.486 1.00 96.75 73 CYS A C 1
ATOM 56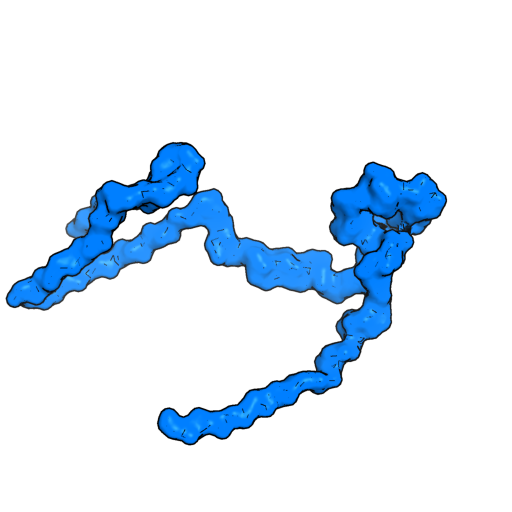3 O O . CYS A 1 73 ? 17.929 -11.740 -21.307 1.00 96.75 73 CYS A O 1
ATOM 565 N N . GLU A 1 74 ? 19.452 -11.714 -22.968 1.00 96.62 74 GLU A N 1
ATOM 566 C CA . GLU A 1 74 ? 20.598 -11.231 -22.201 1.00 96.62 74 GLU A CA 1
ATOM 567 C C . GLU A 1 74 ? 20.781 -9.715 -22.327 1.00 96.62 74 GLU A C 1
ATOM 569 O O . GLU A 1 74 ? 21.101 -9.058 -21.337 1.00 96.62 74 GLU A O 1
ATOM 574 N N . LYS A 1 75 ? 20.563 -9.148 -23.525 1.00 97.62 75 LYS A N 1
ATOM 575 C CA . LYS A 1 75 ? 20.717 -7.702 -23.776 1.00 97.62 75 LYS A CA 1
ATOM 576 C C . LYS A 1 75 ? 19.577 -6.872 -23.183 1.00 97.62 75 LYS A C 1
ATOM 578 O O . LYS A 1 75 ? 19.810 -5.758 -22.722 1.00 97.62 75 LYS A O 1
ATOM 583 N N . ASN A 1 76 ? 18.361 -7.418 -23.161 1.00 95.75 76 ASN A N 1
ATOM 584 C CA . ASN A 1 76 ? 17.152 -6.757 -22.674 1.00 95.75 76 ASN A CA 1
ATOM 585 C C . ASN A 1 76 ? 16.304 -7.683 -21.770 1.00 95.75 76 ASN A C 1
ATOM 587 O O . ASN A 1 76 ? 15.127 -7.964 -22.039 1.00 95.75 76 ASN A O 1
ATOM 591 N N . PRO A 1 77 ? 16.872 -8.152 -20.643 1.00 93.06 77 PRO A N 1
ATOM 592 C CA . PRO A 1 77 ? 16.235 -9.152 -19.793 1.00 93.06 77 PRO A CA 1
ATOM 593 C C . PRO A 1 77 ? 14.936 -8.641 -19.161 1.00 93.06 77 PRO A C 1
ATOM 595 O O . PRO A 1 77 ? 14.023 -9.428 -18.926 1.00 93.06 77 PRO A O 1
ATOM 598 N N . GLY A 1 78 ? 14.817 -7.335 -18.896 1.00 89.12 78 GLY A N 1
ATOM 599 C CA . GLY A 1 78 ? 13.613 -6.745 -18.306 1.00 89.12 78 GLY A CA 1
ATOM 600 C C . GLY A 1 78 ? 12.391 -6.894 -19.211 1.00 89.12 78 GLY A C 1
ATOM 601 O O . GLY A 1 78 ? 11.354 -7.398 -18.777 1.00 89.12 78 GLY A O 1
ATOM 602 N N . TYR A 1 79 ? 12.526 -6.516 -20.485 1.00 91.75 79 TYR A N 1
ATOM 603 C CA . TYR A 1 79 ? 11.437 -6.642 -21.450 1.00 91.75 79 TYR A CA 1
ATOM 604 C C . TYR A 1 79 ? 11.137 -8.110 -21.767 1.00 91.75 79 TYR A C 1
ATOM 606 O O . TYR A 1 79 ? 9.975 -8.531 -21.736 1.00 91.75 79 TYR A O 1
ATOM 614 N N . MET A 1 80 ? 12.178 -8.905 -22.023 1.00 94.44 80 MET A N 1
ATOM 615 C CA . MET A 1 80 ? 12.014 -10.287 -22.464 1.00 94.44 80 MET A CA 1
ATOM 616 C C . MET A 1 80 ? 11.423 -11.194 -21.372 1.00 94.44 80 MET A C 1
ATOM 618 O O . MET A 1 80 ? 10.578 -12.037 -21.667 1.00 94.44 80 MET A O 1
ATOM 622 N N . ARG A 1 81 ? 11.759 -10.981 -20.091 1.00 90.69 81 ARG A N 1
ATOM 623 C CA . ARG A 1 81 ? 11.170 -11.735 -18.962 1.00 90.69 81 ARG A CA 1
ATOM 624 C C . ARG A 1 81 ? 9.680 -11.490 -18.767 1.00 90.69 81 ARG A C 1
ATOM 626 O O . ARG A 1 81 ? 8.990 -12.342 -18.214 1.00 90.69 81 ARG A O 1
ATOM 633 N N . LEU A 1 82 ? 9.182 -10.329 -19.171 1.00 87.62 82 LEU A N 1
ATOM 634 C CA . LEU A 1 82 ? 7.774 -9.984 -19.007 1.00 87.62 82 LEU A CA 1
ATOM 635 C C . LEU A 1 82 ? 6.953 -10.423 -20.218 1.00 87.62 82 LEU A C 1
ATOM 637 O O . LEU A 1 82 ? 5.862 -10.969 -20.037 1.00 87.62 82 LEU A O 1
ATOM 641 N N . ASN A 1 83 ? 7.503 -10.231 -21.420 1.00 90.94 83 ASN A N 1
ATOM 642 C CA . ASN A 1 83 ? 6.756 -10.347 -22.670 1.00 90.94 83 ASN A CA 1
ATOM 643 C C . ASN A 1 83 ? 7.146 -11.561 -23.527 1.00 90.94 83 ASN A C 1
ATOM 645 O O . ASN A 1 83 ? 6.321 -12.002 -24.308 1.00 90.94 83 ASN A O 1
ATOM 649 N N . CYS A 1 84 ? 8.351 -12.121 -23.401 1.00 93.81 84 CYS A N 1
ATOM 650 C CA . CYS A 1 84 ? 8.904 -13.117 -24.337 1.00 93.81 84 CYS A CA 1
ATOM 651 C C . CYS A 1 84 ? 9.484 -14.343 -23.619 1.00 93.81 84 CYS A C 1
ATOM 653 O O . CYS A 1 84 ? 10.619 -14.775 -23.836 1.00 93.81 84 CYS A O 1
ATOM 655 N N . ARG A 1 85 ? 8.726 -14.871 -22.664 1.00 92.06 85 ARG A N 1
ATOM 656 C CA . ARG A 1 85 ? 9.223 -15.866 -21.707 1.00 92.06 85 ARG A CA 1
ATOM 657 C C . ARG A 1 85 ? 9.414 -17.236 -22.297 1.00 92.06 85 ARG A C 1
ATOM 659 O O . ARG A 1 85 ? 10.296 -17.964 -21.849 1.00 92.06 85 ARG A O 1
ATOM 666 N N . LEU A 1 86 ? 8.552 -17.583 -23.244 1.00 92.12 86 LEU A N 1
ATOM 667 C CA . LEU A 1 86 ? 8.631 -18.851 -23.936 1.00 92.12 86 LEU A CA 1
ATOM 668 C C . LEU A 1 86 ? 9.851 -18.820 -24.862 1.00 92.12 86 LEU A C 1
ATOM 670 O O . LEU A 1 86 ? 10.686 -19.720 -24.780 1.00 92.12 86 LEU A O 1
ATOM 674 N N . ALA A 1 87 ? 10.027 -17.736 -25.625 1.00 94.81 87 ALA A N 1
ATOM 675 C CA . ALA A 1 87 ? 11.203 -17.522 -26.468 1.00 94.81 87 ALA A CA 1
ATOM 676 C C . ALA A 1 87 ? 12.522 -17.537 -25.672 1.00 94.81 87 ALA A C 1
ATOM 678 O O . ALA A 1 87 ? 13.493 -18.163 -26.097 1.00 94.81 87 ALA A O 1
ATOM 679 N N . CYS A 1 88 ? 12.544 -16.932 -24.478 1.00 94.62 88 CYS A N 1
ATOM 680 C CA . CYS A 1 88 ? 13.709 -16.967 -23.586 1.00 94.62 88 CYS A CA 1
ATOM 681 C C . CYS A 1 88 ? 13.807 -18.220 -22.707 1.00 94.62 88 CYS A C 1
ATOM 683 O O . CYS A 1 88 ? 14.655 -18.266 -21.816 1.00 94.62 88 CYS A O 1
ATOM 685 N N . LYS A 1 89 ? 12.955 -19.232 -22.925 1.00 92.56 89 LYS A N 1
ATOM 686 C CA . LYS A 1 89 ? 12.972 -20.511 -22.190 1.00 92.56 89 LYS A CA 1
ATOM 687 C C . LYS A 1 89 ? 12.876 -20.343 -20.667 1.00 92.56 89 LYS A C 1
ATOM 689 O O . LYS A 1 89 ? 13.363 -21.170 -19.902 1.00 92.56 89 LYS A O 1
ATOM 694 N N . LEU A 1 90 ? 12.221 -19.274 -20.223 1.00 90.00 90 LEU A N 1
ATOM 695 C CA . LEU A 1 90 ? 11.979 -18.974 -18.811 1.00 90.00 90 LEU A CA 1
ATOM 696 C C . LEU A 1 90 ? 10.781 -19.757 -18.257 1.00 90.00 90 LEU A C 1
ATOM 698 O O . LEU A 1 90 ? 10.524 -19.736 -17.056 1.00 90.00 90 LEU A O 1
ATOM 702 N N . CYS A 1 91 ? 10.016 -20.412 -19.131 1.00 87.81 91 CYS A N 1
ATOM 703 C CA . CYS A 1 91 ? 8.899 -21.274 -18.777 1.00 87.81 91 CYS A CA 1
ATOM 704 C C . CYS A 1 91 ? 8.642 -22.322 -19.879 1.00 87.81 91 CYS A C 1
ATOM 706 O O . CYS A 1 91 ? 9.229 -22.257 -20.958 1.00 87.81 91 CYS A O 1
ATOM 708 N N . SER A 1 92 ? 7.738 -23.272 -19.614 1.00 80.25 92 SER A N 1
ATOM 709 C CA . SER A 1 92 ? 7.270 -24.275 -20.582 1.00 80.25 92 SER A CA 1
ATOM 710 C C . SER A 1 92 ? 5.735 -24.295 -20.646 1.00 80.25 92 SER A C 1
ATOM 712 O O . SER A 1 92 ? 5.092 -24.182 -19.595 1.00 80.25 92 SER A O 1
ATOM 714 N N . PRO A 1 93 ? 5.117 -24.460 -21.834 1.00 68.56 93 PRO A N 1
ATOM 715 C CA . PRO A 1 93 ? 3.661 -24.517 -21.979 1.00 68.56 93 PRO A CA 1
ATOM 716 C C . PRO A 1 93 ? 3.049 -25.764 -21.315 1.00 68.5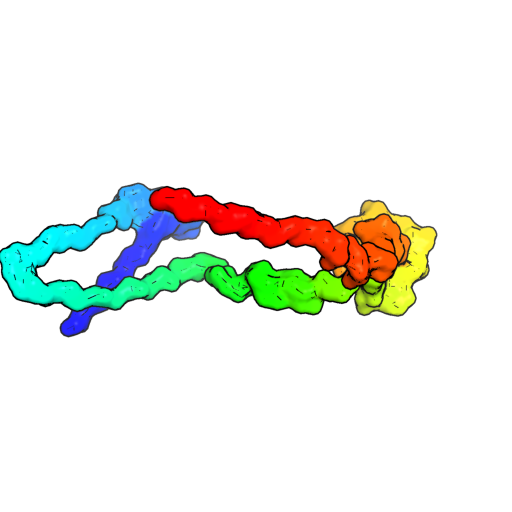6 93 PRO A C 1
ATOM 718 O O . PRO A 1 93 ? 1.879 -25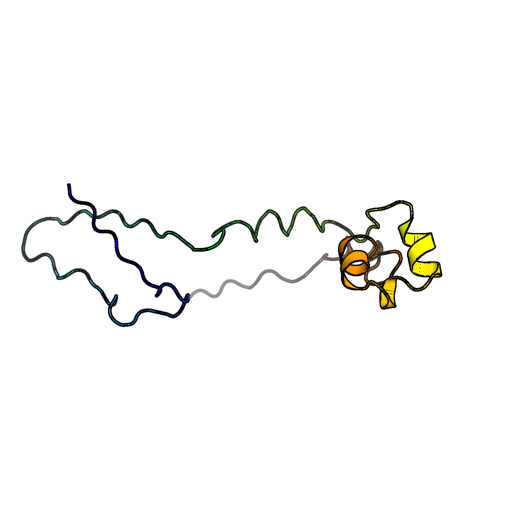.743 -20.946 1.00 68.56 93 PRO A O 1
ATOM 721 N N . ALA A 1 94 ? 3.843 -26.815 -21.071 1.00 61.78 94 ALA A N 1
ATOM 722 C CA . ALA A 1 94 ? 3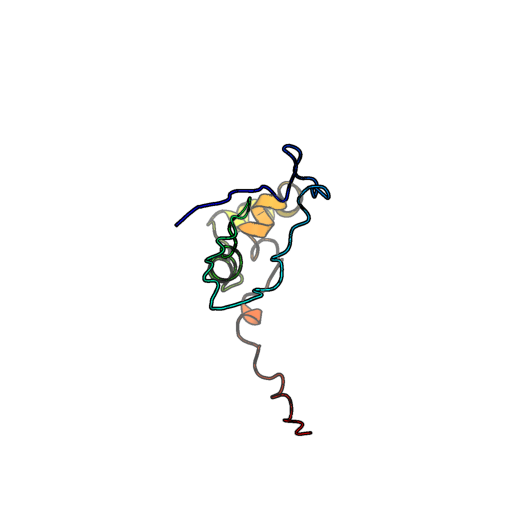.400 -28.038 -20.394 1.00 61.78 94 ALA A CA 1
ATOM 723 C C . ALA A 1 94 ? 3.175 -27.866 -18.876 1.00 61.78 94 ALA A C 1
ATOM 725 O O . ALA A 1 94 ? 2.452 -28.645 -18.261 1.00 61.78 94 ALA A O 1
ATOM 726 N N . ALA A 1 95 ? 3.752 -26.830 -18.257 1.00 54.44 95 ALA A N 1
ATOM 727 C CA . ALA A 1 95 ? 3.660 -26.611 -16.811 1.00 54.44 95 ALA A CA 1
ATOM 728 C C . ALA A 1 95 ? 2.351 -25.922 -16.367 1.00 54.44 95 ALA A C 1
ATOM 730 O O . ALA A 1 95 ? 2.101 -25.795 -15.171 1.00 54.44 95 ALA A O 1
ATOM 731 N N . ALA A 1 96 ? 1.496 -25.492 -17.302 1.00 51.28 96 ALA A N 1
ATOM 732 C CA . ALA A 1 96 ? 0.243 -24.795 -16.991 1.00 51.28 96 ALA A CA 1
ATOM 733 C C . ALA A 1 96 ? -0.931 -25.731 -16.620 1.00 51.28 96 ALA A C 1
ATOM 735 O O . ALA A 1 96 ? -2.018 -25.240 -16.322 1.00 51.28 96 ALA A O 1
ATOM 736 N N . GLY A 1 97 ? -0.724 -27.057 -16.614 1.00 46.47 97 GLY A N 1
ATOM 737 C CA . GLY A 1 97 ? -1.783 -28.053 -16.389 1.00 46.47 97 GLY A CA 1
ATOM 738 C C . GLY A 1 97 ? -1.473 -29.173 -15.387 1.00 46.47 97 GLY A C 1
ATOM 739 O O . GLY A 1 97 ? -2.291 -30.073 -15.246 1.00 46.47 97 GLY A O 1
ATOM 740 N N . ALA A 1 98 ? -0.339 -29.142 -14.679 1.00 43.44 98 ALA A N 1
ATOM 741 C CA . ALA A 1 98 ? 0.084 -30.230 -13.785 1.00 43.44 98 ALA A CA 1
ATOM 742 C C . ALA A 1 98 ? 0.192 -29.816 -12.304 1.00 43.44 98 ALA A C 1
ATOM 744 O O . ALA A 1 98 ? 1.132 -30.194 -11.614 1.00 43.44 98 ALA A O 1
ATOM 745 N N . VAL A 1 99 ? -0.792 -29.070 -11.790 1.00 44.97 99 VAL A N 1
ATOM 746 C CA . VAL A 1 99 ? -1.101 -29.078 -10.346 1.00 44.97 99 VAL A CA 1
ATOM 747 C C . VAL A 1 99 ? -2.332 -29.948 -10.104 1.00 44.97 99 VAL A C 1
ATOM 749 O O . VAL A 1 99 ? -3.381 -29.490 -9.664 1.00 44.97 99 VAL A O 1
ATOM 752 N N . ALA A 1 100 ? -2.202 -31.231 -10.437 1.00 48.00 100 ALA A N 1
ATOM 753 C CA . ALA A 1 100 ? -3.027 -32.271 -9.849 1.00 48.00 100 ALA A CA 1
ATOM 754 C C . ALA A 1 100 ? -2.313 -32.749 -8.576 1.00 48.00 100 ALA A C 1
ATOM 756 O O . ALA A 1 100 ? -1.277 -33.400 -8.659 1.00 48.00 100 ALA A O 1
ATOM 757 N N . GLY A 1 101 ? -2.873 -32.409 -7.413 1.00 42.28 101 GLY A N 1
ATOM 758 C CA . GLY A 1 101 ? -2.573 -33.078 -6.147 1.00 42.28 101 GLY A CA 1
ATOM 759 C C . GLY A 1 101 ? -1.480 -32.447 -5.282 1.00 42.28 101 GLY A C 1
ATOM 760 O O . GLY A 1 101 ? -0.306 -32.779 -5.397 1.00 42.28 101 GLY A O 1
ATOM 761 N N . ALA A 1 102 ? -1.901 -31.638 -4.311 1.00 36.94 102 ALA A N 1
ATOM 762 C CA . ALA A 1 102 ? -1.282 -31.600 -2.987 1.00 36.94 102 ALA A CA 1
ATOM 763 C C . ALA A 1 102 ? -2.399 -31.436 -1.932 1.00 36.94 102 ALA A C 1
ATOM 765 O O . ALA A 1 102 ? -3.439 -30.852 -2.244 1.00 36.94 102 ALA A O 1
ATOM 766 N N . PRO A 1 103 ? -2.240 -32.053 -0.751 1.00 41.28 103 PRO A N 1
ATOM 767 C CA . PRO A 1 103 ? -3.314 -32.714 -0.013 1.00 41.28 103 PRO A CA 1
ATOM 768 C C . PRO A 1 103 ? -4.169 -31.764 0.831 1.00 41.28 103 PRO A C 1
ATOM 770 O O . PRO A 1 103 ? -3.694 -30.746 1.326 1.00 41.28 103 PRO A O 1
ATOM 773 N N . SER A 1 104 ? -5.429 -32.155 1.040 1.00 47.56 104 SER A N 1
ATOM 774 C CA . SER A 1 104 ? -6.281 -31.628 2.104 1.00 47.56 104 SER A CA 1
ATOM 775 C C . SER A 1 104 ? -5.583 -31.799 3.454 1.00 47.56 104 SER A C 1
ATOM 777 O O . SER A 1 104 ? -5.321 -32.925 3.883 1.00 47.56 104 SER A O 1
ATOM 779 N N . GLU A 1 105 ? -5.285 -30.678 4.099 1.00 41.62 105 GLU A N 1
ATOM 780 C CA . GLU A 1 105 ? -4.828 -30.608 5.484 1.00 41.62 105 GLU A CA 1
ATOM 781 C C . GLU A 1 105 ? -5.852 -31.321 6.392 1.00 41.62 105 GLU A C 1
ATOM 783 O O . GLU A 1 105 ? -7.055 -31.080 6.245 1.00 41.62 105 GLU A O 1
ATOM 788 N N . PRO A 1 106 ? -5.439 -32.249 7.276 1.00 44.94 106 PRO A N 1
ATOM 789 C CA . PRO A 1 106 ? -6.376 -32.923 8.155 1.00 44.94 106 PRO A CA 1
ATOM 790 C C . PRO A 1 106 ? -6.815 -31.961 9.257 1.00 44.94 106 PRO A C 1
ATOM 792 O O . PRO A 1 106 ? -5.988 -31.363 9.947 1.00 44.94 106 PRO A O 1
ATOM 795 N N . SER A 1 107 ? -8.128 -31.861 9.445 1.00 53.19 107 SER A N 1
ATOM 796 C CA . SER A 1 107 ? -8.757 -31.282 10.625 1.00 53.19 107 SER A CA 1
ATOM 797 C C . SER A 1 107 ? -8.061 -31.789 11.887 1.00 53.19 107 SER A C 1
ATOM 799 O O . SER A 1 107 ? -8.049 -32.994 12.149 1.00 53.19 107 SER A O 1
ATOM 801 N N . LYS A 1 108 ? -7.511 -30.878 12.690 1.00 44.25 108 LYS A N 1
ATOM 802 C CA . LYS A 1 108 ? -7.230 -31.166 14.092 1.00 44.25 108 LYS A CA 1
ATOM 803 C C . LYS A 1 108 ? -8.113 -30.280 14.952 1.00 44.25 108 LYS A C 1
ATOM 805 O O . LYS A 1 108 ? -7.844 -29.099 15.138 1.00 44.25 108 LYS A O 1
ATOM 810 N N . GLU A 1 109 ? -9.190 -30.895 15.420 1.00 35.00 109 GLU A N 1
ATOM 811 C CA . GLU A 1 109 ? -9.893 -30.495 16.627 1.00 35.00 109 GLU A CA 1
ATOM 812 C C . GLU A 1 109 ? -8.921 -30.594 17.814 1.00 35.00 109 GLU A C 1
ATOM 814 O O . GLU A 1 109 ? -8.321 -31.651 18.043 1.00 35.00 109 GLU A O 1
ATOM 819 N N . LEU A 1 110 ? -8.752 -29.485 18.536 1.00 45.06 110 LEU A N 1
ATOM 820 C CA . LEU A 1 110 ? -8.729 -29.439 19.999 1.00 45.06 110 LEU A CA 1
ATOM 821 C C . LEU A 1 110 ? -9.142 -28.038 20.463 1.00 45.06 110 LEU A C 1
ATOM 823 O O . LEU A 1 110 ? -8.557 -27.062 19.942 1.00 45.06 110 LEU A O 1
#

Foldseek 3Di:
DDDDDDDQADPVRHGDPVPDDDDDDDPDDDDDDDDDDDDPDDPPCCPPVVCPLPLFQDAQDPCLLVCLVVVCCPVPVPVCVRHNCVSNVVDDRVVNPPPDDDDDDDDDDD

InterPro domains:
  IPR003582 ShKT domain [PF01549] (56-91)
  IPR003582 ShKT domain [PS51670] (57-91)
  IPR003582 ShKT domain [SM00254] (56-92)